Protein AF-A0A349PJU9-F1 (afdb_monomer_lite)

Sequence (99 aa):
MKNIKRFLLVILALIVLLFLSLLGYYFYSKPTYEGEQKLKNIQNETTVYFDDFGVPHIYANSQKEAMITLGYVHAQDRLWQMELLRRIAPGRLSEMFGS

pLDDT: mean 93.71, std 5.26, range [60.09, 98.0]

Structure (mmCIF, N/CA/C/O backbone):
data_AF-A0A349PJU9-F1
#
_entry.id   AF-A0A349PJU9-F1
#
loop_
_atom_site.group_PDB
_atom_site.id
_atom_site.type_symbol
_atom_site.label_atom_id
_atom_site.label_alt_id
_atom_site.label_comp_id
_atom_site.label_asym_id
_atom_site.label_entity_id
_atom_site.label_seq_id
_atom_site.pdbx_PDB_ins_code
_atom_site.Cartn_x
_atom_site.Cartn_y
_atom_site.Cartn_z
_atom_site.occupancy
_atom_site.B_iso_or_equiv
_atom_site.auth_seq_id
_atom_site.auth_comp_id
_atom_site.auth_asym_id
_atom_site.auth_atom_id
_atom_site.pdbx_PDB_model_num
ATOM 1 N N . MET A 1 1 ? 30.457 0.718 -43.182 1.00 60.09 1 MET A N 1
ATOM 2 C CA . MET A 1 1 ? 29.373 -0.277 -42.951 1.00 60.09 1 MET A CA 1
ATOM 3 C C . MET A 1 1 ? 29.558 -1.129 -41.687 1.00 60.09 1 MET A C 1
ATOM 5 O O . MET A 1 1 ? 28.604 -1.265 -40.933 1.00 60.09 1 MET A O 1
ATOM 9 N N . LYS A 1 2 ? 30.748 -1.691 -41.411 1.00 76.31 2 LYS A N 1
ATOM 10 C CA . LYS A 1 2 ? 30.993 -2.556 -40.231 1.00 76.31 2 LYS A CA 1
ATOM 11 C C . LYS A 1 2 ? 30.824 -1.830 -38.879 1.00 76.31 2 LYS A C 1
ATOM 13 O O . LYS A 1 2 ? 30.281 -2.406 -37.944 1.00 76.31 2 LYS A O 1
ATOM 18 N N . ASN A 1 3 ? 31.196 -0.549 -38.811 1.00 82.12 3 ASN A N 1
ATOM 19 C CA . ASN A 1 3 ? 31.083 0.269 -37.593 1.00 82.12 3 ASN A CA 1
ATOM 20 C C . ASN A 1 3 ? 29.635 0.701 -37.300 1.00 82.12 3 ASN A C 1
ATOM 22 O O . ASN A 1 3 ? 29.218 0.673 -36.150 1.00 82.12 3 ASN A O 1
ATOM 26 N N . ILE A 1 4 ? 28.842 0.992 -38.341 1.00 90.81 4 ILE A N 1
ATOM 27 C CA . ILE A 1 4 ? 27.401 1.293 -38.220 1.00 90.81 4 ILE A CA 1
ATOM 28 C C . ILE A 1 4 ? 26.637 0.073 -37.693 1.00 90.81 4 ILE A C 1
ATOM 30 O O . ILE A 1 4 ? 25.831 0.202 -36.780 1.00 90.81 4 ILE A O 1
ATOM 34 N N . LYS A 1 5 ? 26.935 -1.131 -38.204 1.00 90.12 5 LYS A N 1
ATOM 35 C CA . LYS A 1 5 ? 26.329 -2.373 -37.694 1.00 90.12 5 LYS A CA 1
ATOM 36 C C . LYS A 1 5 ? 26.657 -2.612 -36.215 1.00 90.12 5 LYS A C 1
ATOM 38 O O . LYS A 1 5 ? 25.774 -2.985 -35.457 1.00 90.12 5 LYS A O 1
ATOM 43 N N . ARG A 1 6 ? 27.903 -2.359 -35.791 1.00 89.75 6 ARG A N 1
ATOM 44 C CA . ARG A 1 6 ? 28.304 -2.448 -34.374 1.00 89.75 6 ARG A CA 1
ATOM 45 C C . ARG A 1 6 ? 27.576 -1.424 -33.501 1.00 89.75 6 ARG A C 1
ATOM 47 O O . ARG A 1 6 ? 27.103 -1.785 -32.435 1.00 89.75 6 ARG A O 1
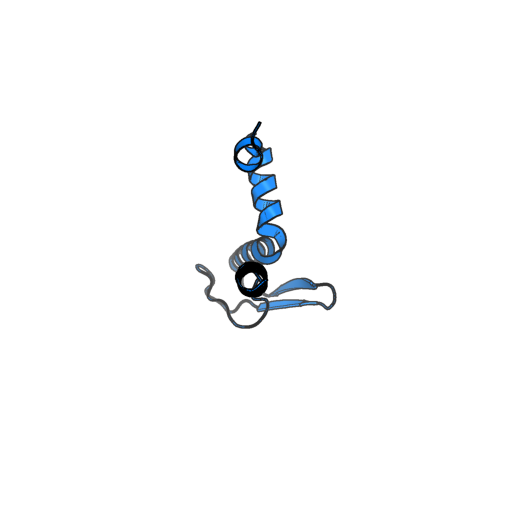ATOM 54 N N . PHE A 1 7 ? 27.445 -0.186 -33.970 1.00 94.31 7 PHE A N 1
ATOM 55 C CA . PHE A 1 7 ? 26.712 0.863 -33.262 1.00 94.31 7 PHE A CA 1
ATOM 56 C C . PHE A 1 7 ? 25.226 0.515 -33.077 1.00 94.31 7 PHE A C 1
ATOM 58 O O . PHE A 1 7 ? 24.711 0.598 -31.966 1.00 94.31 7 PHE A O 1
ATOM 65 N N . LEU A 1 8 ? 24.562 0.028 -34.131 1.00 94.62 8 LEU A N 1
ATOM 66 C CA . LEU A 1 8 ? 23.170 -0.430 -34.056 1.00 94.62 8 LEU A CA 1
ATOM 67 C C . LEU A 1 8 ? 22.992 -1.612 -33.093 1.00 94.62 8 LEU A C 1
ATOM 69 O O . LEU A 1 8 ? 22.011 -1.649 -32.358 1.00 94.62 8 LEU A O 1
ATOM 73 N N . LEU A 1 9 ? 23.946 -2.549 -33.054 1.00 95.44 9 LEU A N 1
ATOM 74 C CA . LEU A 1 9 ? 23.915 -3.668 -32.105 1.00 95.44 9 LEU A CA 1
ATOM 75 C C . LEU A 1 9 ? 24.042 -3.205 -30.648 1.00 95.44 9 LEU A C 1
ATOM 77 O O . LEU A 1 9 ? 23.351 -3.741 -29.788 1.00 95.44 9 LEU A O 1
ATOM 81 N N . VAL A 1 10 ? 24.883 -2.204 -30.367 1.00 96.25 10 VAL A N 1
ATOM 82 C CA . VAL A 1 10 ? 25.011 -1.633 -29.015 1.00 96.25 10 VAL A CA 1
ATOM 83 C C . VAL A 1 10 ? 23.718 -0.937 -28.594 1.00 96.25 10 VAL A C 1
ATOM 85 O O . VAL A 1 10 ? 23.241 -1.166 -27.487 1.00 96.25 10 VAL A O 1
ATOM 88 N N . ILE A 1 11 ? 23.111 -0.141 -29.480 1.00 97.06 11 ILE A N 1
ATOM 89 C CA . ILE A 1 11 ? 21.816 0.498 -29.204 1.00 97.06 11 ILE A CA 1
ATOM 90 C C . ILE A 1 11 ? 20.739 -0.555 -28.939 1.00 97.06 11 ILE A C 1
ATOM 92 O O . ILE A 1 11 ? 20.003 -0.441 -27.962 1.00 97.06 11 ILE A O 1
ATOM 96 N N . LEU A 1 12 ? 20.668 -1.599 -29.767 1.00 97.31 12 LEU A N 1
ATOM 97 C CA . LEU A 1 12 ? 19.709 -2.682 -29.579 1.00 97.31 12 LEU A CA 1
ATOM 98 C C . LEU A 1 12 ? 19.910 -3.377 -28.225 1.00 97.31 12 LEU A C 1
ATOM 100 O O . LEU A 1 12 ? 18.938 -3.607 -27.513 1.00 97.31 12 LEU A O 1
ATOM 104 N N . ALA A 1 13 ? 21.157 -3.656 -27.839 1.00 97.44 13 ALA A N 1
ATOM 105 C CA . ALA A 1 13 ? 21.469 -4.252 -26.542 1.00 97.44 13 ALA A CA 1
ATOM 106 C C . ALA A 1 13 ? 21.029 -3.358 -25.369 1.00 97.44 13 ALA A C 1
ATOM 108 O O . ALA A 1 13 ? 20.457 -3.859 -24.403 1.00 97.44 13 ALA A O 1
ATOM 109 N N . LEU A 1 14 ? 21.234 -2.040 -25.465 1.00 97.81 14 LEU A N 1
ATOM 110 C CA . LEU A 1 14 ? 20.781 -1.082 -24.451 1.00 97.81 14 LEU A CA 1
ATOM 111 C C . LEU A 1 14 ? 19.253 -1.025 -24.348 1.00 97.81 14 LEU A C 1
ATOM 113 O O . LEU A 1 14 ? 18.721 -0.996 -23.242 1.00 97.81 14 LEU A O 1
ATOM 117 N N . ILE A 1 15 ? 18.545 -1.054 -25.480 1.00 97.88 15 ILE A N 1
ATOM 118 C CA . ILE A 1 15 ? 17.076 -1.081 -25.505 1.00 97.88 15 ILE A CA 1
ATOM 119 C C . ILE A 1 15 ? 16.552 -2.368 -24.865 1.00 97.88 15 ILE A C 1
ATOM 121 O O . ILE A 1 15 ? 15.639 -2.313 -24.044 1.00 97.88 15 ILE A O 1
ATOM 125 N N . VAL A 1 16 ? 17.143 -3.519 -25.196 1.00 97.94 16 VAL A N 1
ATOM 126 C CA . VAL A 1 16 ? 16.766 -4.809 -24.600 1.00 97.94 16 VAL A CA 1
ATOM 127 C C . VAL A 1 16 ? 17.003 -4.795 -23.090 1.00 97.94 16 VAL A C 1
ATOM 129 O O . VAL A 1 16 ? 16.138 -5.223 -22.332 1.00 97.94 16 VAL A O 1
ATOM 132 N N . LEU A 1 17 ? 18.136 -4.257 -22.638 1.00 98.00 17 LEU A N 1
ATOM 133 C CA . LEU A 1 17 ? 18.449 -4.155 -21.215 1.00 98.00 17 LEU A CA 1
ATOM 134 C C . LEU A 1 17 ? 17.476 -3.225 -20.480 1.00 98.00 17 LEU A C 1
ATOM 136 O O . LEU A 1 17 ? 16.990 -3.573 -19.404 1.00 98.00 17 LEU A O 1
ATOM 140 N N . LEU A 1 18 ? 17.143 -2.076 -21.073 1.00 97.56 18 LEU A N 1
ATOM 141 C CA . LEU A 1 18 ? 16.140 -1.163 -20.529 1.00 97.56 18 LEU A CA 1
ATOM 142 C C . LEU A 1 18 ? 14.770 -1.842 -20.429 1.00 97.56 18 LEU A C 1
ATOM 144 O O . LEU A 1 18 ? 14.109 -1.746 -19.399 1.00 97.56 18 LEU A O 1
ATOM 148 N N . PHE A 1 19 ? 14.363 -2.562 -21.472 1.00 97.62 19 PHE A N 1
ATOM 149 C CA . PHE A 1 19 ? 13.091 -3.273 -21.503 1.00 97.62 19 PHE A CA 1
ATOM 150 C C . PHE A 1 19 ? 13.010 -4.364 -20.427 1.00 97.62 19 PHE A C 1
ATOM 152 O O . PHE A 1 19 ? 12.023 -4.437 -19.698 1.00 97.62 19 PHE A O 1
ATOM 159 N N . LEU A 1 20 ? 14.067 -5.164 -20.269 1.00 97.38 20 LEU A N 1
ATOM 160 C CA . LEU A 1 20 ? 14.153 -6.176 -19.212 1.00 97.38 20 LEU A CA 1
ATOM 161 C C . LEU A 1 20 ? 14.117 -5.552 -17.813 1.00 97.38 20 LEU A C 1
ATOM 163 O O . LEU A 1 20 ? 13.450 -6.081 -16.927 1.00 97.38 20 LEU A O 1
ATOM 167 N N . SER A 1 21 ? 14.790 -4.415 -17.623 1.00 96.19 21 SER A N 1
ATOM 168 C CA . SER A 1 21 ? 14.765 -3.668 -16.362 1.00 96.19 21 SER A CA 1
ATOM 169 C C . SER A 1 21 ? 13.357 -3.168 -16.026 1.00 96.19 21 SER A C 1
ATOM 171 O O . SER A 1 21 ? 12.872 -3.386 -14.918 1.00 96.19 21 SER A O 1
ATOM 173 N N . LEU A 1 22 ? 12.659 -2.571 -16.998 1.00 95.81 22 LEU A N 1
ATOM 174 C CA . LEU A 1 22 ? 11.283 -2.099 -16.826 1.00 95.81 22 LEU A CA 1
ATOM 175 C C . LEU A 1 22 ? 10.314 -3.244 -16.520 1.00 95.81 22 LEU A C 1
ATOM 177 O O . LEU A 1 22 ? 9.456 -3.098 -15.652 1.00 95.81 22 LEU A O 1
ATOM 181 N N . LEU A 1 23 ? 10.468 -4.391 -17.186 1.00 95.38 23 LEU A N 1
ATOM 182 C CA . LEU A 1 23 ? 9.691 -5.589 -16.873 1.00 95.38 23 LEU A CA 1
ATOM 183 C C . LEU A 1 23 ? 9.962 -6.070 -15.446 1.00 95.38 23 LEU A C 1
ATOM 185 O O . LEU A 1 23 ? 9.018 -6.290 -14.691 1.00 95.38 23 LEU A O 1
ATOM 189 N N . GLY A 1 24 ? 11.233 -6.190 -15.057 1.00 94.06 24 GLY A N 1
ATOM 190 C CA . GLY A 1 24 ? 11.613 -6.583 -13.700 1.00 94.06 24 GLY A CA 1
ATOM 191 C C . GLY A 1 24 ? 11.026 -5.648 -12.643 1.00 94.06 24 GLY A C 1
ATOM 192 O O . GLY A 1 24 ? 10.439 -6.111 -11.667 1.00 94.06 24 GLY A O 1
ATOM 193 N N . TYR A 1 25 ? 11.101 -4.337 -12.881 1.00 94.19 25 TYR A N 1
ATOM 194 C CA . TYR A 1 25 ? 10.488 -3.323 -12.026 1.00 94.19 25 TYR A CA 1
ATOM 195 C C . TYR A 1 25 ? 8.968 -3.499 -11.928 1.00 94.19 25 TYR A C 1
ATOM 197 O O . TYR A 1 25 ? 8.422 -3.545 -10.829 1.00 94.19 25 TYR A O 1
ATOM 205 N N . TYR A 1 26 ? 8.285 -3.683 -13.060 1.00 91.25 26 TYR A N 1
ATOM 206 C CA . TYR A 1 26 ? 6.837 -3.879 -13.098 1.00 91.25 26 TYR A CA 1
ATOM 207 C C . TYR A 1 26 ? 6.375 -5.109 -12.304 1.00 91.25 26 TYR A C 1
ATOM 209 O O . TYR A 1 26 ? 5.339 -5.049 -11.647 1.00 91.25 26 TYR A O 1
ATOM 217 N N . PHE A 1 27 ? 7.121 -6.218 -12.336 1.00 89.06 27 PHE A N 1
ATOM 218 C CA . PHE A 1 27 ? 6.786 -7.405 -11.542 1.00 89.06 27 PHE A CA 1
ATOM 219 C C . PHE A 1 27 ? 7.131 -7.247 -10.059 1.00 89.06 27 PHE A C 1
ATOM 221 O O . PHE A 1 27 ? 6.380 -7.725 -9.215 1.00 89.06 27 PHE A O 1
ATOM 228 N N . TYR A 1 28 ? 8.228 -6.561 -9.737 1.00 88.94 28 TYR A N 1
ATOM 229 C CA . TYR A 1 28 ? 8.652 -6.329 -8.357 1.00 88.94 28 TYR A CA 1
ATOM 230 C C . TYR A 1 28 ? 7.743 -5.343 -7.608 1.00 88.94 28 TYR A C 1
ATOM 232 O O . TYR A 1 28 ? 7.525 -5.487 -6.410 1.00 88.94 28 TYR A O 1
ATOM 240 N N . SER A 1 29 ? 7.198 -4.342 -8.300 1.00 86.69 29 SER A N 1
ATOM 241 C CA . SER A 1 29 ? 6.386 -3.286 -7.683 1.00 86.69 29 SER A CA 1
ATOM 242 C C . SER A 1 29 ? 4.928 -3.671 -7.406 1.00 86.69 29 SER A C 1
ATOM 244 O O . SER A 1 29 ? 4.177 -2.829 -6.913 1.00 86.69 29 SER A O 1
ATOM 246 N N . LYS A 1 30 ? 4.497 -4.901 -7.713 1.00 86.50 30 LYS A N 1
ATOM 247 C CA . LYS A 1 30 ? 3.116 -5.332 -7.457 1.00 86.50 30 LYS A CA 1
ATOM 248 C C . LYS A 1 30 ? 2.910 -5.695 -5.982 1.00 86.50 30 LYS A C 1
ATOM 250 O O . LYS A 1 30 ? 3.721 -6.436 -5.430 1.00 86.50 30 LYS A O 1
ATOM 255 N N . PRO A 1 31 ? 1.823 -5.228 -5.346 1.00 87.38 31 PRO A N 1
ATOM 256 C CA . PRO A 1 31 ? 1.451 -5.690 -4.017 1.00 87.38 31 PRO A CA 1
ATOM 257 C C . PRO A 1 31 ? 1.031 -7.169 -4.022 1.00 87.38 31 PRO A C 1
ATOM 259 O O . PRO A 1 31 ? 0.497 -7.684 -5.004 1.00 87.38 31 PRO A O 1
ATOM 262 N N . THR A 1 32 ? 1.259 -7.842 -2.894 1.00 88.62 32 THR A N 1
ATOM 263 C CA . THR A 1 32 ? 0.921 -9.258 -2.694 1.00 88.62 32 THR A CA 1
ATOM 264 C C . THR A 1 32 ? -0.479 -9.399 -2.098 1.00 88.62 32 THR A C 1
ATOM 266 O O . THR A 1 32 ? -0.661 -9.139 -0.912 1.00 88.62 32 THR A O 1
ATOM 269 N N . TYR A 1 33 ? -1.461 -9.812 -2.900 1.00 89.00 33 TYR A N 1
ATOM 270 C CA . TYR A 1 33 ? -2.861 -9.963 -2.465 1.00 89.00 33 TYR A CA 1
ATOM 271 C C . TYR A 1 33 ? -3.197 -11.331 -1.863 1.00 89.00 33 TYR A C 1
ATOM 273 O O . TYR A 1 33 ? -4.231 -11.483 -1.222 1.00 89.00 33 TYR A O 1
ATOM 281 N N . GLU A 1 34 ? -2.328 -12.318 -2.059 1.00 90.94 34 GLU A N 1
ATOM 282 C CA . GLU A 1 34 ? -2.569 -13.700 -1.657 1.00 90.94 34 GLU A CA 1
ATOM 283 C C . GLU A 1 34 ? -1.522 -14.189 -0.654 1.00 90.94 34 GLU A C 1
ATOM 285 O O . GLU A 1 34 ? -0.377 -13.727 -0.627 1.00 90.94 34 GLU A O 1
ATOM 290 N N . GLY A 1 35 ? -1.918 -15.176 0.145 1.00 92.50 35 GLY A N 1
ATOM 291 C CA . GLY A 1 35 ? -1.067 -15.807 1.146 1.00 92.50 35 GLY A CA 1
ATOM 292 C C . GLY A 1 35 ? -1.129 -15.135 2.515 1.00 92.50 35 GLY A C 1
ATOM 293 O O . GLY A 1 35 ? -1.995 -14.313 2.805 1.00 92.50 35 GLY A O 1
ATOM 294 N N . GLU A 1 36 ? -0.200 -15.526 3.382 1.00 93.44 36 GLU A N 1
ATOM 295 C CA . GLU A 1 36 ? -0.163 -15.086 4.774 1.00 93.44 36 GLU A CA 1
ATOM 296 C C . GLU A 1 36 ? 0.876 -13.985 4.980 1.00 93.44 36 GLU A C 1
ATOM 298 O O . GLU A 1 36 ? 2.038 -14.117 4.587 1.00 93.44 36 GLU A O 1
ATOM 303 N N . GLN A 1 37 ? 0.470 -12.907 5.652 1.00 92.56 37 GLN A N 1
ATOM 304 C CA . GLN A 1 37 ? 1.353 -11.803 6.009 1.00 92.56 37 GLN A CA 1
ATOM 305 C C . GLN A 1 37 ? 1.388 -11.609 7.520 1.00 92.56 37 GLN A C 1
ATOM 307 O O . GLN A 1 37 ? 0.363 -11.426 8.175 1.00 92.56 37 GLN A O 1
ATOM 312 N N . LYS A 1 38 ? 2.597 -11.604 8.090 1.00 92.38 38 LYS A N 1
ATOM 313 C CA . LYS A 1 38 ? 2.790 -11.329 9.516 1.00 92.38 38 LYS A CA 1
ATOM 314 C C . LYS A 1 38 ? 2.823 -9.827 9.753 1.00 92.38 38 LYS A C 1
ATOM 316 O O . LYS A 1 38 ? 3.812 -9.162 9.445 1.00 92.38 38 LYS A O 1
ATOM 321 N N . LEU A 1 39 ? 1.762 -9.303 10.355 1.00 91.50 39 LEU A N 1
ATOM 322 C CA . LEU A 1 39 ? 1.688 -7.906 10.768 1.00 91.50 39 LEU A CA 1
ATOM 323 C C . LEU A 1 39 ? 2.024 -7.757 12.250 1.00 91.50 39 LEU A C 1
ATOM 325 O O . LEU A 1 39 ? 1.594 -8.535 13.101 1.00 91.50 39 LEU A O 1
ATOM 329 N N . LYS A 1 40 ? 2.798 -6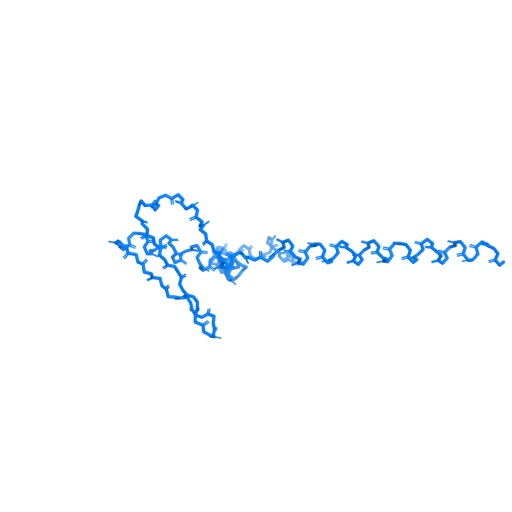.718 12.576 1.00 90.94 40 LYS A N 1
ATOM 330 C CA . LYS A 1 40 ? 3.037 -6.346 13.974 1.00 90.94 40 LYS A CA 1
ATOM 331 C C . LYS A 1 40 ? 1.710 -5.936 14.614 1.00 90.94 40 LYS A C 1
ATOM 333 O O . LYS A 1 40 ? 0.933 -5.209 14.004 1.00 90.94 40 LYS A O 1
ATOM 338 N N . ASN A 1 41 ? 1.512 -6.321 15.873 1.00 89.06 41 ASN A N 1
ATOM 339 C CA . ASN A 1 41 ? 0.336 -5.979 16.685 1.00 89.06 41 ASN A CA 1
ATOM 340 C C . ASN A 1 41 ? -0.991 -6.638 16.261 1.00 89.06 41 ASN A C 1
ATOM 342 O O . ASN A 1 41 ? -2.039 -6.196 16.731 1.00 89.06 41 ASN A O 1
ATOM 346 N N . ILE A 1 42 ? -0.943 -7.697 15.446 1.00 91.94 42 ILE A N 1
ATOM 347 C CA . ILE A 1 42 ? -2.049 -8.644 15.254 1.00 91.94 42 ILE A CA 1
ATOM 348 C C . ILE A 1 42 ? -1.704 -9.919 16.026 1.00 91.94 42 ILE A C 1
ATOM 350 O O . ILE A 1 42 ? -0.608 -10.455 15.859 1.00 91.94 42 ILE A O 1
ATOM 354 N N . GLN A 1 43 ? -2.586 -10.345 16.931 1.00 90.19 43 GLN A N 1
ATOM 355 C CA . GLN A 1 43 ? -2.358 -11.515 17.789 1.00 90.19 43 GLN A CA 1
ATOM 356 C C . GLN A 1 43 ? -3.186 -12.711 17.332 1.00 90.19 43 GLN A C 1
ATOM 358 O O . GLN A 1 43 ? -2.707 -13.841 17.389 1.00 90.19 43 GLN A O 1
ATOM 363 N N . ASN A 1 44 ? -4.408 -12.451 16.872 1.00 91.62 44 ASN A N 1
ATOM 364 C CA . ASN A 1 44 ? -5.324 -13.457 16.367 1.00 91.62 44 ASN A CA 1
ATOM 365 C C . ASN A 1 44 ? -5.302 -13.495 14.843 1.00 91.62 44 ASN A C 1
ATOM 367 O O . ASN A 1 44 ? -4.966 -12.514 14.179 1.00 91.62 44 ASN A O 1
ATOM 371 N N . GLU A 1 45 ? -5.732 -14.621 14.285 1.00 92.94 45 GLU A N 1
ATOM 372 C CA . GLU A 1 45 ? -5.950 -14.734 12.849 1.00 92.94 45 GLU A CA 1
ATOM 373 C C . GLU A 1 45 ? -6.941 -13.657 12.375 1.00 92.94 45 GLU A C 1
ATOM 375 O O . GLU A 1 45 ? -7.982 -13.418 12.996 1.00 92.94 45 GLU A O 1
ATOM 380 N N . THR A 1 46 ? -6.558 -12.956 11.309 1.00 95.94 46 THR A N 1
ATOM 381 C CA . THR A 1 46 ? -7.353 -11.921 10.649 1.00 95.94 46 THR A CA 1
ATOM 382 C C . THR A 1 46 ? -7.283 -12.177 9.155 1.00 95.94 46 THR A C 1
ATOM 384 O O . THR A 1 46 ? -6.191 -12.258 8.592 1.00 95.94 46 THR A O 1
ATOM 387 N N . THR A 1 47 ? -8.440 -12.305 8.517 1.00 96.88 47 THR A N 1
ATOM 388 C CA . THR A 1 47 ? -8.543 -12.691 7.107 1.00 96.88 47 THR A CA 1
ATOM 389 C C . THR A 1 47 ? -9.016 -11.503 6.282 1.00 96.88 47 THR A C 1
ATOM 391 O O . THR A 1 47 ? -9.917 -10.766 6.693 1.00 96.88 47 THR A O 1
ATOM 394 N N . VAL A 1 48 ? -8.419 -11.329 5.105 1.00 96.94 48 VAL A N 1
ATOM 395 C CA . VAL A 1 48 ? -8.852 -10.349 4.107 1.00 96.94 48 VAL A CA 1
ATOM 396 C C . VAL A 1 48 ? -9.261 -11.104 2.853 1.00 96.94 48 VAL A C 1
ATOM 398 O O . VAL A 1 48 ? -8.485 -11.898 2.328 1.00 96.94 48 VAL A O 1
ATOM 401 N N . TYR A 1 49 ? -10.481 -10.860 2.393 1.00 95.75 49 TYR A N 1
ATOM 402 C CA . TYR A 1 49 ? -11.006 -11.390 1.141 1.00 95.75 49 TYR A CA 1
ATOM 403 C C . TYR A 1 49 ? -11.276 -10.231 0.185 1.00 95.75 49 TYR A C 1
ATOM 405 O O . TYR A 1 49 ? -11.890 -9.248 0.588 1.00 95.75 49 TYR A O 1
ATOM 413 N N . PHE A 1 50 ? -10.827 -10.340 -1.061 1.00 95.50 50 PHE A N 1
ATOM 414 C CA . PHE A 1 50 ? -11.153 -9.381 -2.112 1.00 95.50 50 PHE A CA 1
ATOM 415 C C . PHE A 1 50 ? -12.229 -9.986 -3.009 1.00 95.50 50 PHE A C 1
ATOM 417 O O . PHE A 1 50 ? -12.075 -11.118 -3.469 1.00 95.50 50 PHE A O 1
ATOM 424 N N . ASP A 1 51 ? -13.314 -9.246 -3.228 1.00 95.69 51 ASP A N 1
ATOM 425 C CA . ASP A 1 51 ? -14.370 -9.667 -4.148 1.00 95.69 51 ASP A CA 1
ATOM 426 C C . ASP A 1 51 ? -13.956 -9.501 -5.625 1.00 95.69 51 ASP A C 1
ATOM 428 O O . ASP A 1 51 ? -12.863 -9.022 -5.944 1.00 95.69 51 ASP A O 1
ATOM 432 N N . ASP A 1 52 ? -14.853 -9.866 -6.544 1.00 96.38 52 ASP A N 1
ATOM 433 C CA . ASP A 1 52 ? -14.620 -9.767 -7.993 1.00 96.38 52 ASP A CA 1
ATOM 434 C C . ASP A 1 52 ? -14.399 -8.320 -8.486 1.00 96.38 52 ASP A C 1
ATOM 436 O O . ASP A 1 52 ? -13.891 -8.105 -9.589 1.00 96.38 52 ASP A O 1
ATOM 440 N N . PHE A 1 53 ? -14.762 -7.317 -7.679 1.00 95.56 53 PHE A N 1
ATOM 441 C CA . PHE A 1 53 ? -14.544 -5.894 -7.950 1.00 95.56 53 PHE A CA 1
ATOM 442 C C . PHE A 1 53 ? -13.295 -5.338 -7.245 1.00 95.56 53 PHE A C 1
ATO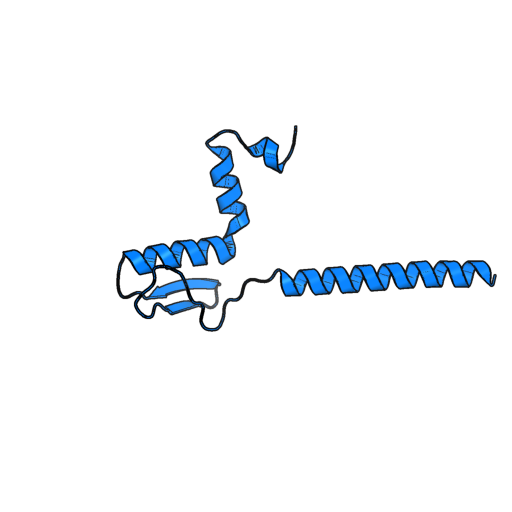M 444 O O . PHE A 1 53 ? -12.987 -4.152 -7.392 1.00 95.56 53 PHE A O 1
ATOM 451 N N . GLY A 1 54 ? -12.563 -6.170 -6.497 1.00 91.81 54 GLY A N 1
ATOM 452 C CA . GLY A 1 54 ? -11.390 -5.774 -5.723 1.00 91.81 54 GLY A CA 1
ATOM 453 C C . GLY A 1 54 ? -11.726 -5.026 -4.431 1.00 91.81 54 GLY A C 1
ATOM 454 O O . GLY A 1 54 ? -10.884 -4.290 -3.914 1.00 91.81 54 GLY A O 1
ATOM 455 N N . VAL A 1 55 ? -12.943 -5.167 -3.901 1.00 95.50 55 VAL A N 1
ATOM 456 C CA . VAL A 1 55 ? -13.333 -4.583 -2.614 1.00 95.50 55 VAL A CA 1
ATOM 457 C C . VAL A 1 55 ? -12.849 -5.491 -1.476 1.00 95.50 55 VAL A C 1
ATOM 459 O O . VAL A 1 55 ? -13.184 -6.676 -1.461 1.00 95.50 55 VAL A O 1
ATOM 462 N N . PRO A 1 56 ? -12.074 -4.971 -0.503 1.00 96.19 56 PRO A N 1
ATOM 463 C CA . PRO A 1 56 ? -11.595 -5.771 0.615 1.00 96.19 56 PRO A CA 1
ATOM 464 C C . PRO A 1 56 ? -12.654 -5.943 1.711 1.00 96.19 56 PRO A C 1
ATOM 466 O O . PRO A 1 56 ? -13.186 -4.975 2.259 1.00 96.19 56 PRO A O 1
ATOM 469 N N . HIS A 1 57 ? -12.869 -7.189 2.113 1.00 97.19 57 HIS A N 1
ATOM 470 C CA . HIS A 1 57 ? -13.672 -7.614 3.252 1.00 97.19 57 HIS A CA 1
ATOM 471 C C . HIS A 1 57 ? -12.741 -8.108 4.363 1.00 97.19 57 HIS A C 1
ATOM 473 O O . HIS A 1 57 ? -12.005 -9.077 4.179 1.00 97.19 57 HIS A O 1
ATOM 479 N N . ILE A 1 58 ? -12.760 -7.433 5.515 1.00 97.19 58 ILE A N 1
ATOM 480 C CA . ILE A 1 58 ? -11.851 -7.704 6.637 1.00 97.19 58 ILE A CA 1
ATOM 481 C C . ILE A 1 58 ? -12.616 -8.409 7.757 1.00 97.19 58 ILE A C 1
ATOM 483 O O . ILE A 1 58 ? -13.569 -7.852 8.305 1.00 97.19 58 ILE A O 1
ATOM 487 N N . TYR A 1 59 ? -12.153 -9.598 8.139 1.00 97.31 59 TYR A N 1
ATOM 488 C CA . TYR A 1 59 ? -12.695 -10.391 9.242 1.00 97.31 59 TYR A CA 1
ATOM 489 C C . TYR A 1 59 ? -11.652 -10.497 10.353 1.00 97.31 59 TYR A C 1
ATOM 491 O O . TYR A 1 59 ? -10.612 -11.125 10.166 1.00 97.31 59 TYR A O 1
ATOM 499 N N . ALA A 1 60 ? -11.917 -9.877 11.505 1.00 96.69 60 ALA A N 1
ATOM 500 C CA . ALA A 1 60 ? -10.989 -9.831 12.636 1.00 96.69 60 ALA A CA 1
ATOM 501 C C . ALA A 1 60 ? -11.697 -10.120 13.966 1.00 96.69 60 ALA A C 1
ATOM 503 O O . ALA A 1 60 ? -12.887 -9.846 14.122 1.00 96.69 60 ALA A O 1
ATOM 504 N N . ASN A 1 61 ? -10.935 -10.599 14.952 1.00 94.81 61 ASN A N 1
ATOM 505 C CA . ASN A 1 61 ? -11.440 -10.943 16.287 1.00 94.81 61 ASN A CA 1
ATOM 506 C C . ASN A 1 61 ? -11.543 -9.737 17.237 1.00 94.81 61 ASN A C 1
ATOM 508 O O . ASN A 1 61 ? -12.130 -9.828 18.315 1.00 94.81 61 ASN A O 1
ATOM 512 N N . SER A 1 62 ? -10.981 -8.590 16.854 1.00 95.81 62 SER A N 1
ATOM 513 C CA . SER A 1 62 ? -11.060 -7.356 17.629 1.00 95.81 62 SER A CA 1
ATOM 514 C C . SER A 1 62 ? -11.091 -6.123 16.731 1.00 95.81 62 SER A C 1
ATOM 516 O O . SER A 1 62 ? -10.526 -6.102 15.636 1.00 95.81 62 SER A O 1
ATOM 518 N N . GLN A 1 63 ? -11.690 -5.040 17.231 1.00 95.81 63 GLN A N 1
ATOM 519 C CA . GLN A 1 63 ? -11.697 -3.755 16.527 1.00 95.81 63 GLN A CA 1
ATOM 520 C C . GLN A 1 63 ? -10.274 -3.240 16.261 1.00 95.81 63 GLN A C 1
ATOM 522 O O . GLN A 1 63 ? -10.009 -2.654 15.214 1.00 95.81 63 GLN A O 1
ATOM 527 N N . LYS A 1 64 ? -9.340 -3.470 17.192 1.00 95.50 64 LYS A N 1
ATOM 528 C CA . LYS A 1 64 ? -7.941 -3.057 17.038 1.00 95.50 64 LYS A CA 1
ATOM 529 C C . LYS A 1 64 ? -7.281 -3.756 15.848 1.00 95.50 64 LYS A C 1
ATOM 531 O O . LYS A 1 64 ? -6.645 -3.091 15.037 1.00 95.50 64 LYS A O 1
ATOM 536 N N . GLU A 1 65 ? -7.449 -5.070 15.730 1.00 95.88 65 GLU A N 1
ATOM 537 C CA . GLU A 1 65 ? -6.902 -5.855 14.616 1.00 95.88 65 GLU A CA 1
ATOM 538 C C . GLU A 1 65 ? -7.566 -5.487 13.287 1.00 95.88 65 GLU A C 1
ATOM 540 O O . GLU A 1 65 ? -6.865 -5.327 1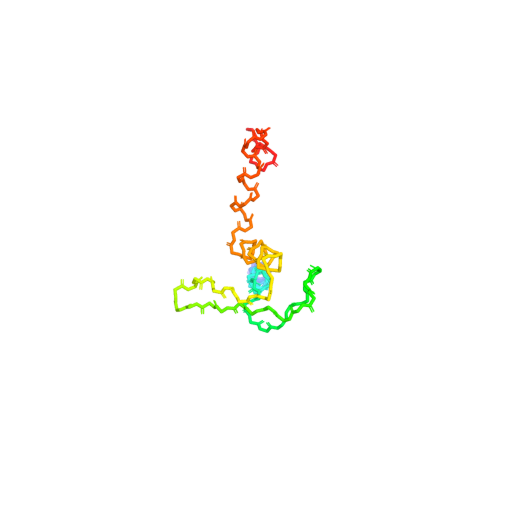2.286 1.00 95.88 65 GLU A O 1
ATOM 545 N N . ALA A 1 66 ? -8.883 -5.241 13.289 1.00 96.25 66 ALA A N 1
ATOM 546 C CA . ALA A 1 66 ? -9.599 -4.747 12.115 1.00 96.25 66 ALA A CA 1
ATOM 547 C C . ALA A 1 66 ? -9.026 -3.411 11.619 1.00 96.25 66 ALA A C 1
ATOM 549 O O . ALA A 1 66 ? -8.773 -3.257 10.429 1.00 96.25 66 ALA A O 1
ATOM 550 N N . MET A 1 67 ? -8.759 -2.459 12.520 1.00 96.75 67 MET A N 1
ATOM 551 C CA . MET A 1 67 ? -8.214 -1.144 12.157 1.00 96.75 67 MET A CA 1
ATOM 552 C C . MET A 1 67 ? -6.764 -1.214 11.665 1.00 96.75 67 MET A C 1
ATOM 554 O O . MET A 1 67 ? -6.402 -0.511 10.722 1.00 96.75 67 MET A O 1
ATOM 558 N N . ILE A 1 68 ? -5.934 -2.069 12.271 1.00 96.38 68 ILE A N 1
ATOM 559 C CA . ILE A 1 68 ? -4.561 -2.309 11.799 1.00 96.38 68 ILE A CA 1
ATOM 560 C C . ILE A 1 68 ? -4.592 -2.888 10.382 1.00 96.38 68 ILE A C 1
ATOM 562 O O . ILE A 1 68 ? -3.894 -2.396 9.495 1.00 96.38 68 ILE A O 1
ATOM 566 N N . THR A 1 69 ? -5.436 -3.895 10.165 1.00 96.44 69 THR A N 1
ATOM 567 C CA . THR A 1 69 ? -5.588 -4.554 8.864 1.00 96.44 69 THR A CA 1
ATOM 568 C C . THR A 1 69 ? -6.157 -3.599 7.823 1.00 96.44 69 THR A C 1
ATOM 570 O O . THR A 1 69 ? -5.641 -3.537 6.713 1.00 96.44 69 THR A O 1
ATOM 573 N N . LEU A 1 70 ? -7.142 -2.773 8.189 1.00 96.69 70 LEU A N 1
ATOM 574 C CA . LEU A 1 70 ? -7.687 -1.733 7.318 1.00 96.69 70 LEU A CA 1
ATOM 575 C C . LEU A 1 70 ? -6.599 -0.760 6.865 1.00 96.69 70 LEU A C 1
ATOM 577 O O . LEU A 1 70 ? -6.514 -0.452 5.681 1.00 96.69 70 LEU A O 1
ATOM 581 N N . GLY A 1 71 ? -5.746 -0.299 7.784 1.00 95.94 71 GLY A N 1
ATOM 582 C CA . GLY A 1 71 ? -4.616 0.563 7.444 1.00 95.94 71 GLY A CA 1
ATOM 583 C C . GLY A 1 71 ? -3.629 -0.108 6.487 1.00 95.94 71 GLY A C 1
ATOM 584 O O . GLY A 1 71 ? -3.169 0.532 5.541 1.00 95.94 71 GLY A O 1
ATOM 585 N N . TYR A 1 72 ? -3.339 -1.395 6.701 1.00 95.56 72 TYR A N 1
ATOM 586 C CA . TYR A 1 72 ? -2.473 -2.178 5.819 1.00 95.56 72 TYR A CA 1
ATOM 587 C C . TYR A 1 72 ? -3.062 -2.314 4.409 1.00 95.56 72 TYR A C 1
ATOM 589 O O . TYR A 1 72 ? -2.393 -1.972 3.438 1.00 95.56 72 TYR A O 1
ATOM 597 N N . VAL A 1 73 ? -4.325 -2.730 4.295 1.00 95.94 73 VAL A N 1
ATOM 598 C CA . VAL A 1 73 ? -5.022 -2.902 3.010 1.00 95.94 73 VAL A CA 1
ATOM 599 C C . VAL A 1 73 ? -5.215 -1.559 2.294 1.00 95.94 73 VAL A C 1
ATOM 601 O O . VAL A 1 73 ? -5.005 -1.450 1.090 1.00 95.94 73 VAL A O 1
ATOM 604 N N . HIS A 1 74 ? -5.529 -0.483 3.021 1.00 96.25 74 HIS A N 1
ATOM 605 C CA . HIS A 1 74 ? -5.562 0.860 2.440 1.00 96.25 74 HIS A CA 1
ATOM 606 C C . HIS A 1 74 ? -4.206 1.274 1.8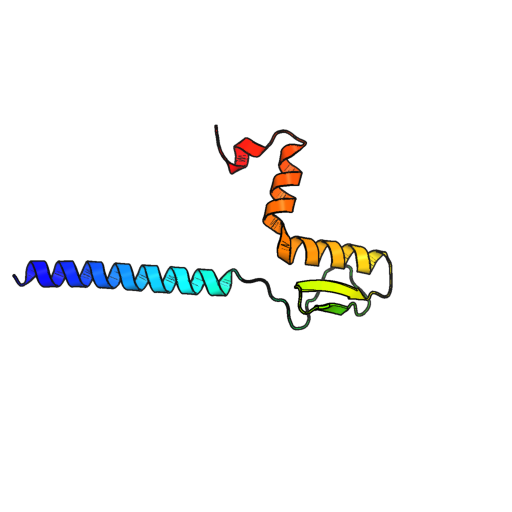69 1.00 96.25 74 HIS A C 1
ATOM 608 O O . HIS A 1 74 ? -4.157 1.809 0.764 1.00 96.25 74 HIS A O 1
ATOM 614 N N . ALA A 1 75 ? -3.112 1.033 2.594 1.00 95.12 75 ALA A N 1
ATOM 615 C CA . ALA A 1 75 ? -1.778 1.319 2.086 1.00 95.12 75 ALA A CA 1
ATOM 616 C C . ALA A 1 75 ? -1.456 0.449 0.863 1.00 95.12 75 ALA A C 1
ATOM 618 O O . ALA A 1 75 ? -0.902 0.960 -0.101 1.00 95.12 75 ALA A O 1
ATOM 619 N N . GLN A 1 76 ? -1.852 -0.822 0.857 1.00 93.69 76 GLN A N 1
ATOM 620 C CA . GLN A 1 76 ? -1.630 -1.734 -0.264 1.00 93.69 76 GLN A CA 1
ATOM 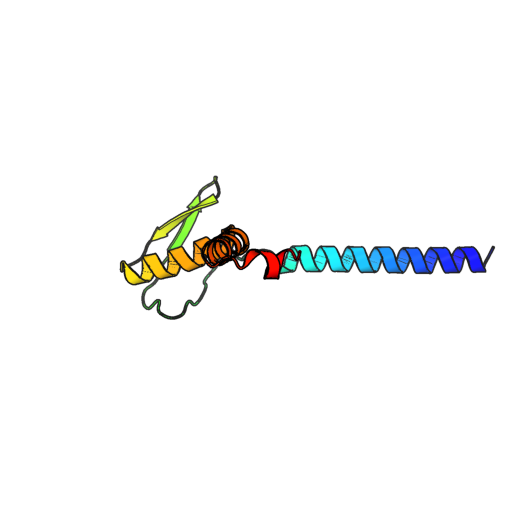621 C C . GLN A 1 76 ? -2.159 -1.178 -1.596 1.00 93.69 76 GLN A C 1
ATOM 623 O O . GLN A 1 76 ? -1.428 -1.186 -2.585 1.00 93.69 76 GLN A O 1
ATOM 628 N N . ASP A 1 77 ? -3.374 -0.623 -1.596 1.00 93.56 77 ASP A N 1
ATOM 629 C CA . ASP A 1 77 ? -4.016 -0.127 -2.821 1.00 93.56 77 ASP A CA 1
ATOM 630 C C . ASP A 1 77 ? -3.835 1.379 -3.056 1.00 93.56 77 ASP A C 1
ATOM 632 O O . ASP A 1 77 ? -3.877 1.854 -4.192 1.00 93.56 77 ASP A O 1
ATOM 636 N N . ARG A 1 78 ? -3.695 2.170 -1.984 1.00 95.25 78 ARG A N 1
ATOM 637 C CA . ARG A 1 78 ? -3.831 3.638 -2.020 1.00 95.25 78 ARG A CA 1
ATOM 638 C C . ARG A 1 78 ? -2.673 4.379 -1.359 1.00 95.25 78 ARG A C 1
ATOM 640 O O . ARG A 1 78 ? -2.832 5.556 -1.031 1.00 95.25 78 ARG A O 1
ATOM 647 N N . LEU A 1 79 ? -1.501 3.755 -1.199 1.00 95.19 79 LEU A N 1
ATOM 648 C CA . LEU A 1 79 ? -0.346 4.384 -0.537 1.00 95.19 79 LEU A CA 1
ATOM 649 C C . LEU A 1 79 ? -0.042 5.786 -1.074 1.00 95.19 79 LEU A C 1
ATOM 651 O O . LEU A 1 79 ? 0.132 6.723 -0.297 1.00 95.19 79 LEU A O 1
ATOM 655 N N . TRP A 1 80 ? -0.012 5.942 -2.401 1.00 94.31 80 TRP A N 1
ATOM 656 C CA . TRP A 1 80 ? 0.280 7.227 -3.039 1.00 94.31 80 TRP A CA 1
ATOM 657 C C . TRP A 1 80 ? -0.766 8.293 -2.692 1.00 94.31 80 TRP A C 1
ATOM 659 O O . TRP A 1 80 ? -0.410 9.412 -2.328 1.00 94.31 80 TRP A O 1
ATOM 669 N N . GLN A 1 81 ? -2.053 7.935 -2.728 1.00 96.06 81 GLN A N 1
ATOM 670 C CA . GLN A 1 81 ? -3.144 8.839 -2.362 1.00 96.06 81 GLN A CA 1
ATOM 671 C C . GLN A 1 81 ? -3.074 9.222 -0.878 1.00 96.06 81 GLN A C 1
ATOM 673 O O . GLN A 1 81 ? -3.230 10.394 -0.543 1.00 96.06 81 GLN A O 1
ATOM 678 N N . MET A 1 82 ? -2.823 8.258 0.012 1.00 96.75 82 MET A N 1
ATOM 679 C CA . MET A 1 82 ? -2.688 8.508 1.449 1.00 96.75 82 MET A CA 1
ATOM 680 C C . MET A 1 82 ? -1.524 9.457 1.748 1.00 96.75 82 MET A C 1
ATOM 682 O O . MET A 1 82 ? -1.682 10.402 2.518 1.00 96.75 82 MET A O 1
ATOM 686 N N . GLU A 1 83 ? -0.371 9.237 1.116 1.00 96.50 83 GLU A N 1
ATOM 687 C CA . GLU A 1 83 ? 0.817 10.072 1.293 1.00 96.50 83 GLU A CA 1
ATOM 688 C C . GLU A 1 83 ? 0.612 11.487 0.742 1.00 96.50 83 GLU A C 1
ATOM 690 O O . GLU A 1 83 ? 0.992 12.467 1.390 1.00 96.50 83 GLU A O 1
ATOM 695 N N . LEU A 1 84 ? -0.046 11.607 -0.415 1.00 96.31 84 LEU A N 1
ATOM 696 C CA . LEU A 1 84 ? -0.422 12.892 -0.989 1.00 96.31 84 LEU A CA 1
ATOM 697 C C . LEU A 1 84 ? -1.345 13.664 -0.037 1.00 96.31 84 LEU A C 1
ATOM 699 O O . LEU A 1 84 ? -1.033 14.791 0.347 1.00 96.31 84 LEU A O 1
ATOM 703 N N . LEU A 1 85 ? -2.446 13.043 0.402 1.00 96.12 85 LEU A N 1
ATOM 704 C CA . LEU A 1 85 ? -3.417 13.656 1.315 1.00 96.12 85 LEU A CA 1
ATOM 705 C C . LEU A 1 85 ? -2.776 14.065 2.649 1.00 96.12 85 LEU A C 1
ATOM 707 O O . LEU A 1 85 ? -3.050 15.154 3.156 1.00 96.12 85 LEU A O 1
ATOM 711 N N . ARG A 1 86 ? -1.858 13.247 3.180 1.00 95.94 86 ARG A N 1
ATOM 712 C CA . ARG A 1 86 ? -1.087 13.551 4.396 1.00 95.94 86 ARG A CA 1
ATOM 713 C C . ARG A 1 86 ? -0.237 14.819 4.257 1.00 95.94 86 ARG A C 1
ATOM 715 O O . ARG A 1 86 ? 0.020 15.490 5.255 1.00 95.94 86 ARG A O 1
ATOM 722 N N . ARG A 1 87 ? 0.208 15.155 3.043 1.00 97.06 87 ARG A N 1
ATOM 723 C CA . ARG A 1 87 ? 1.060 16.322 2.753 1.00 97.06 87 ARG A CA 1
ATOM 724 C C . ARG A 1 87 ? 0.286 17.586 2.403 1.00 97.06 87 ARG A C 1
ATOM 726 O O . ARG A 1 87 ? 0.833 18.669 2.592 1.00 97.06 87 ARG A O 1
ATOM 733 N N . ILE A 1 88 ? -0.960 17.473 1.947 1.00 96.38 88 ILE A N 1
ATOM 734 C CA . ILE A 1 88 ? -1.803 18.633 1.612 1.00 96.38 88 ILE A CA 1
ATOM 735 C C . ILE A 1 88 ? -2.051 19.504 2.844 1.00 96.38 88 ILE A C 1
ATOM 737 O O . ILE A 1 88 ? -1.758 20.695 2.814 1.00 96.38 88 ILE A O 1
ATOM 741 N N . ALA A 1 89 ? -2.549 18.911 3.932 1.00 94.50 89 ALA A N 1
ATOM 742 C CA . ALA A 1 89 ? -2.941 19.651 5.133 1.00 94.50 89 ALA A CA 1
ATOM 743 C C . ALA A 1 89 ? -1.811 20.513 5.744 1.00 94.50 89 ALA A C 1
ATOM 745 O O . ALA A 1 89 ? -2.072 21.671 6.062 1.00 94.50 89 ALA A O 1
ATOM 746 N N . PRO A 1 90 ? -0.559 20.027 5.876 1.00 97.00 90 PRO A N 1
ATOM 747 C CA . PRO A 1 90 ? 0.554 20.853 6.346 1.00 97.00 90 PRO A CA 1
ATOM 748 C C . PRO A 1 90 ? 1.221 21.711 5.251 1.00 97.00 90 PRO A C 1
ATOM 750 O O . PRO A 1 90 ? 2.251 22.319 5.525 1.00 97.00 90 PRO A O 1
ATOM 753 N N . GLY A 1 91 ? 0.706 21.741 4.013 1.00 95.81 91 GLY A N 1
ATOM 754 C CA . GLY A 1 91 ? 1.271 22.546 2.920 1.00 95.81 91 GLY A CA 1
ATOM 755 C C . GLY A 1 91 ? 2.586 22.012 2.336 1.00 95.81 91 GLY A C 1
ATOM 756 O O . GLY A 1 91 ? 3.414 22.782 1.862 1.00 95.81 91 GLY A O 1
ATOM 757 N N . ARG A 1 92 ? 2.806 20.692 2.360 1.00 97.06 92 ARG A N 1
ATOM 758 C CA . ARG A 1 92 ? 4.079 20.036 1.988 1.00 97.06 92 ARG A CA 1
ATOM 759 C C . ARG A 1 92 ? 4.078 19.403 0.591 1.00 97.06 92 ARG A C 1
ATOM 761 O O . ARG A 1 92 ? 4.844 18.474 0.336 1.00 97.06 92 ARG A O 1
ATOM 768 N N . LEU A 1 93 ? 3.217 19.868 -0.317 1.00 95.62 93 LEU A N 1
ATOM 769 C CA . LEU A 1 93 ? 3.134 19.321 -1.680 1.00 95.62 93 LEU A CA 1
ATOM 770 C C . LEU A 1 93 ? 4.404 19.576 -2.501 1.00 95.62 93 LEU A C 1
ATOM 772 O O . LEU A 1 93 ? 4.854 18.681 -3.215 1.00 95.62 93 LEU A O 1
ATOM 776 N N . SER A 1 94 ? 5.028 20.746 -2.354 1.00 95.94 94 SER A N 1
ATOM 777 C CA . SER A 1 94 ? 6.248 21.093 -3.096 1.00 95.94 94 SER A CA 1
ATOM 778 C C . SER A 1 94 ? 7.443 20.188 -2.783 1.00 95.94 94 SER A C 1
ATOM 780 O O . SER A 1 94 ? 8.368 20.111 -3.579 1.00 95.94 94 SER A O 1
ATOM 782 N N . GLU A 1 95 ? 7.422 19.427 -1.685 1.00 95.19 95 GLU A N 1
ATOM 783 C CA . GLU A 1 95 ? 8.452 18.410 -1.422 1.00 95.19 95 GLU A CA 1
ATOM 784 C C . GLU A 1 95 ? 8.389 17.222 -2.389 1.00 95.19 95 GLU A C 1
ATOM 786 O O . GLU A 1 95 ? 9.387 16.534 -2.574 1.00 95.19 95 GLU A O 1
ATOM 791 N N . MET A 1 96 ? 7.219 16.956 -2.976 1.00 93.38 96 MET A N 1
ATOM 792 C CA . MET A 1 96 ? 7.036 15.901 -3.976 1.00 93.38 96 MET A CA 1
ATOM 793 C C . MET A 1 96 ? 7.078 16.444 -5.404 1.00 93.38 96 MET A C 1
ATOM 795 O O . MET A 1 96 ? 7.558 15.752 -6.296 1.00 93.38 96 MET A O 1
ATOM 799 N N . PHE A 1 97 ? 6.558 17.656 -5.622 1.00 95.06 97 PHE A N 1
ATOM 800 C CA . PHE A 1 97 ? 6.330 18.197 -6.968 1.00 95.06 97 PHE A CA 1
ATOM 801 C C . PHE A 1 97 ? 7.252 19.357 -7.357 1.00 95.06 97 PHE A C 1
ATOM 803 O O . PHE A 1 97 ? 7.295 19.717 -8.529 1.00 95.06 97 PHE A O 1
ATOM 810 N N . GLY A 1 98 ? 8.003 19.926 -6.413 1.00 91.50 98 GLY A N 1
ATOM 811 C CA . GLY A 1 98 ? 8.816 21.116 -6.649 1.00 91.50 98 GLY A CA 1
ATOM 812 C C . GLY A 1 98 ? 8.007 22.417 -6.633 1.00 91.50 98 GLY A C 1
ATOM 813 O O . GLY A 1 98 ? 6.897 22.481 -6.092 1.00 91.50 98 GLY A O 1
ATOM 814 N N . SER A 1 99 ? 8.620 23.463 -7.182 1.00 74.81 99 SER A N 1
ATOM 815 C CA . SER A 1 99 ? 8.082 24.820 -7.336 1.00 74.81 99 SER A CA 1
ATOM 816 C C . SER A 1 99 ? 8.006 25.193 -8.806 1.00 74.81 99 SER A C 1
ATOM 818 O O . SER A 1 99 ? 9.061 25.023 -9.463 1.00 74.81 99 SER A O 1
#

Radius of gyration: 21.96 Å; chains: 1; bounding box: 46×41×61 Å

Foldseek 3Di:
DVVVVVVVVVVVVVVVVVVVVVVVVVVVPAFDPDDDDDDPPADDDKDWDADPVRDIDIDHPDPVNSVSVVVVVCCNVPVVVVVCVVCVVVVNNCVPVND

Secondary structure (DSSP, 8-state):
-HHHHHHHHHHHHHHHHHHHHHHHHHHHTS---SS----TT--S--EEEE-TT--EEEE-SSHHHHHHHHHHHHHHHHHHHHHHHHHHTTT-THHHH--